Protein AF-A0A7S3FN96-F1 (afdb_monomer_lite)

Organism: NCBI:txid1461544

Secondary structure (DSSP, 8-state):
---------------------PPPPPHHHHHHHHHHTT--TTTEEEEEEEEEETTEEEEEEEETTS-TTS-EEEEEEEE---HHHHHHHHHHHHHHHH---TTSPPP---EE-SSEEE-

Foldseek 3Di:
DDDDDDPDDPDPPPPPPPFPFDAFDDQVRQLVVCVVLVHDSVFKTFGGWRGADPQGTKTFIAGPPDDPPPRTDIKRKGWDDDPVVVVVVVVVCVVQCPDDDPPHDHDDDWDDGPTIIID

Structure (mmCIF, N/CA/C/O backbone):
data_AF-A0A7S3FN96-F1
#
_entry.id   AF-A0A7S3FN96-F1
#
loop_
_atom_site.group_PDB
_atom_site.id
_atom_site.type_symbol
_atom_site.label_atom_id
_atom_site.label_alt_id
_atom_site.label_comp_id
_atom_site.label_asym_id
_atom_site.label_entity_id
_atom_site.label_seq_id
_atom_site.pdbx_PDB_ins_code
_atom_site.Cartn_x
_atom_site.Cartn_y
_atom_site.Cartn_z
_atom_site.occupancy
_atom_site.B_iso_or_equiv
_atom_site.auth_seq_id
_atom_site.auth_comp_id
_atom_site.auth_asym_id
_atom_site.auth_atom_id
_atom_site.pdbx_PDB_model_num
ATOM 1 N N . ARG A 1 1 ? -3.265 -56.018 14.192 1.00 39.00 1 ARG A N 1
ATOM 2 C CA . ARG A 1 1 ? -4.668 -55.628 13.919 1.00 39.00 1 ARG A CA 1
ATOM 3 C C . ARG A 1 1 ? -4.765 -54.157 14.274 1.00 39.00 1 ARG A C 1
ATOM 5 O O . ARG A 1 1 ? -4.844 -53.837 15.448 1.00 39.00 1 ARG A O 1
ATOM 12 N N . TYR A 1 2 ? -4.580 -53.299 13.280 1.00 36.06 2 TYR A N 1
ATOM 13 C CA . TYR A 1 2 ? -4.607 -51.847 13.420 1.00 36.06 2 TYR A CA 1
ATOM 14 C C . TYR A 1 2 ? -5.774 -51.402 12.548 1.00 36.06 2 TYR A C 1
ATOM 16 O O . TYR A 1 2 ? -5.779 -51.694 11.353 1.00 36.06 2 TYR A O 1
ATOM 24 N N . GLU A 1 3 ? -6.809 -50.844 13.163 1.00 39.62 3 GLU A N 1
ATOM 25 C CA . GLU A 1 3 ? -8.003 -50.393 12.456 1.00 39.62 3 GLU A CA 1
ATOM 26 C C . GLU A 1 3 ? -7.723 -49.015 11.854 1.00 39.62 3 GLU A C 1
ATOM 28 O O . GLU A 1 3 ? -7.331 -48.077 12.547 1.00 39.62 3 GLU A O 1
ATOM 33 N N . GLY A 1 4 ? -7.845 -48.934 10.529 1.00 38.25 4 GLY A N 1
ATOM 34 C CA . GLY A 1 4 ? -7.645 -47.717 9.759 1.00 38.25 4 GLY A CA 1
ATOM 35 C C . GLY A 1 4 ? -8.766 -46.717 10.017 1.00 38.25 4 GLY A C 1
ATOM 36 O O . GLY A 1 4 ? -9.900 -46.922 9.590 1.00 38.25 4 GLY A O 1
ATOM 37 N N . GLY A 1 5 ? -8.426 -45.617 10.687 1.00 39.28 5 GLY A N 1
ATOM 38 C CA . GLY A 1 5 ? -9.265 -44.428 10.791 1.00 39.28 5 GLY A CA 1
ATOM 39 C C . GLY A 1 5 ? -9.258 -43.653 9.475 1.00 39.28 5 GLY A C 1
ATOM 40 O O . GLY A 1 5 ? -8.269 -43.026 9.104 1.00 39.28 5 GLY A O 1
ATOM 41 N N . HIS A 1 6 ? -10.379 -43.736 8.770 1.00 35.31 6 HIS A N 1
ATOM 42 C CA . HIS A 1 6 ? -10.706 -43.032 7.538 1.00 35.31 6 HIS A CA 1
ATOM 43 C C . HIS A 1 6 ? -10.892 -41.530 7.827 1.00 35.31 6 HIS A C 1
ATOM 45 O O . HIS A 1 6 ? -11.949 -41.113 8.294 1.00 35.31 6 HIS A O 1
ATOM 51 N N . TRP A 1 7 ? -9.880 -40.699 7.560 1.00 42.78 7 TRP A N 1
ATOM 52 C CA . TRP A 1 7 ? -10.052 -39.242 7.539 1.00 42.78 7 TRP A CA 1
ATOM 53 C C . TRP A 1 7 ? -10.673 -38.842 6.200 1.00 42.78 7 TRP A C 1
ATOM 55 O O . TRP A 1 7 ? -9.977 -38.616 5.211 1.00 42.78 7 TRP A O 1
ATOM 65 N N . GLY A 1 8 ? -12.005 -38.804 6.165 1.00 32.34 8 GLY A N 1
ATOM 66 C CA . GLY A 1 8 ? -12.751 -38.220 5.058 1.00 32.34 8 GLY A CA 1
ATOM 67 C C . GLY A 1 8 ? -12.439 -36.730 4.969 1.00 32.34 8 GLY A C 1
ATOM 68 O O . GLY A 1 8 ? -12.788 -35.969 5.865 1.00 32.34 8 GLY A O 1
ATOM 69 N N . VAL A 1 9 ? -11.765 -36.323 3.896 1.00 48.59 9 VAL A N 1
ATOM 70 C CA . VAL A 1 9 ? -11.555 -34.916 3.548 1.00 48.59 9 VAL A CA 1
ATOM 71 C C . VAL A 1 9 ? -12.759 -34.484 2.707 1.00 48.59 9 VAL A C 1
ATOM 73 O O . VAL A 1 9 ? -12.914 -34.994 1.594 1.00 48.59 9 VAL A O 1
ATOM 76 N N . PRO A 1 10 ? -13.641 -33.581 3.169 1.00 37.44 10 PRO A N 1
ATOM 77 C CA . PRO A 1 10 ? -14.630 -32.991 2.285 1.00 37.44 10 PRO A CA 1
ATOM 78 C C . PRO A 1 10 ? -13.889 -32.086 1.303 1.00 37.44 10 PRO A C 1
ATOM 80 O O . PRO A 1 10 ? -13.253 -31.107 1.693 1.00 37.44 10 PRO A O 1
ATOM 83 N N . GLY A 1 11 ? -13.945 -32.448 0.023 1.00 41.12 11 GLY A N 1
ATOM 84 C CA . GLY A 1 11 ? -13.417 -31.650 -1.072 1.00 41.12 11 GLY A CA 1
ATOM 85 C C . GLY A 1 11 ? -14.126 -30.303 -1.152 1.00 41.12 11 GLY A C 1
ATOM 86 O O . GLY A 1 11 ? -15.169 -30.180 -1.790 1.00 41.12 11 GLY A O 1
ATOM 87 N N . ALA A 1 12 ? -13.532 -29.279 -0.547 1.00 38.97 12 ALA A N 1
ATOM 88 C CA . ALA A 1 12 ? -13.820 -27.900 -0.891 1.00 38.97 12 ALA A CA 1
ATOM 89 C C . ALA A 1 12 ? -13.149 -27.621 -2.241 1.00 38.97 12 ALA A C 1
ATOM 91 O O . ALA A 1 12 ? -11.950 -27.351 -2.326 1.00 38.97 12 ALA A O 1
ATOM 92 N N . ARG A 1 13 ? -13.931 -27.762 -3.319 1.00 36.38 13 ARG A N 1
ATOM 93 C CA . ARG A 1 13 ? -13.605 -27.198 -4.631 1.00 36.38 13 ARG A CA 1
ATOM 94 C C . ARG A 1 13 ? -13.280 -25.723 -4.423 1.00 36.38 13 ARG A C 1
ATOM 96 O O . ARG A 1 13 ? -14.166 -24.934 -4.118 1.00 36.38 13 ARG A O 1
ATOM 103 N N . GLY A 1 14 ? -12.006 -25.382 -4.582 1.00 34.62 14 GLY A N 1
ATOM 104 C CA . GLY A 1 14 ? -11.567 -24.007 -4.724 1.00 34.62 14 GLY A CA 1
ATOM 105 C C . GLY A 1 14 ? -12.171 -23.436 -5.997 1.00 34.62 14 GLY A C 1
ATOM 106 O O . GLY A 1 14 ? -11.663 -23.666 -7.094 1.00 34.62 14 GLY A O 1
ATOM 107 N N . GLU A 1 15 ? -13.261 -22.695 -5.848 1.00 34.97 15 GLU A N 1
ATOM 108 C CA . GLU A 1 15 ? -13.639 -21.682 -6.817 1.00 34.97 15 GLU A CA 1
ATOM 109 C C . GLU A 1 15 ? -12.595 -20.577 -6.692 1.00 34.97 15 GLU A C 1
ATOM 111 O O . GLU A 1 15 ? -12.675 -19.683 -5.856 1.00 34.97 15 GLU A O 1
ATOM 116 N N . GLY A 1 16 ? -11.527 -20.718 -7.478 1.00 32.41 16 GLY A N 1
ATOM 117 C CA . GLY A 1 16 ? -10.570 -19.653 -7.689 1.00 32.41 16 GLY A CA 1
ATOM 118 C C . GLY A 1 16 ? -11.313 -18.482 -8.307 1.00 32.41 16 GLY A C 1
ATOM 119 O O . GLY A 1 16 ? -11.549 -18.460 -9.518 1.00 32.41 16 GLY A O 1
ATOM 120 N N . GLU A 1 17 ? -11.675 -17.510 -7.474 1.00 36.62 17 GLU A N 1
ATOM 121 C CA . GLU A 1 17 ? -11.927 -16.151 -7.915 1.00 36.62 17 GLU A CA 1
ATOM 122 C C . GLU A 1 17 ? -10.687 -15.724 -8.699 1.00 36.62 17 GLU A C 1
ATOM 124 O O . GLU A 1 17 ? -9.630 -15.408 -8.149 1.00 36.62 17 GLU A O 1
ATOM 129 N N . ARG A 1 18 ? -10.790 -15.780 -10.029 1.00 37.94 18 ARG A N 1
ATOM 130 C CA . ARG A 1 18 ? -9.863 -15.100 -10.924 1.00 37.94 18 ARG A CA 1
ATOM 131 C C . ARG A 1 18 ? -10.042 -13.617 -10.648 1.00 37.94 18 ARG A C 1
ATOM 133 O O . ARG A 1 18 ? -10.852 -12.960 -11.296 1.00 37.94 18 ARG A O 1
ATOM 140 N N . GLY A 1 19 ? -9.319 -13.120 -9.646 1.00 38.66 19 GLY A N 1
ATOM 141 C CA . GLY A 1 19 ? -9.222 -11.705 -9.345 1.00 38.66 19 GLY A CA 1
ATOM 142 C C . GLY A 1 19 ? -8.843 -10.997 -10.634 1.00 38.66 19 GLY A C 1
ATOM 143 O O . GLY A 1 19 ? -7.766 -11.231 -11.184 1.00 38.66 19 GLY A O 1
ATOM 144 N N . ALA A 1 20 ? -9.775 -10.211 -11.167 1.00 44.22 20 ALA A N 1
ATOM 145 C CA . ALA A 1 20 ? -9.574 -9.461 -12.389 1.00 44.22 20 ALA A CA 1
ATOM 146 C C . ALA A 1 20 ? -8.330 -8.578 -12.211 1.00 44.22 20 ALA A C 1
ATOM 148 O O . ALA A 1 20 ? -8.359 -7.588 -11.479 1.00 44.22 20 ALA A O 1
ATOM 149 N N . MET A 1 21 ? -7.215 -8.946 -12.849 1.00 43.47 21 MET A N 1
ATOM 150 C CA . MET A 1 21 ? -6.042 -8.082 -12.910 1.00 43.47 21 MET A CA 1
ATOM 151 C C . MET A 1 21 ? -6.429 -6.838 -13.712 1.00 43.47 21 MET A C 1
ATOM 153 O O . MET A 1 21 ? -6.524 -6.893 -14.936 1.00 43.47 21 MET A O 1
ATOM 157 N N . GLY A 1 22 ? -6.678 -5.725 -13.020 1.00 56.88 22 GLY A N 1
ATOM 158 C CA . GLY A 1 22 ? -7.148 -4.486 -13.638 1.00 56.88 22 GLY A CA 1
ATOM 159 C C . GLY A 1 22 ? -6.176 -3.950 -14.693 1.00 56.88 22 GLY A C 1
ATOM 160 O O . GLY A 1 22 ? -4.959 -4.127 -14.587 1.00 56.88 22 GLY A O 1
ATOM 161 N N . GLY A 1 23 ? -6.704 -3.296 -15.727 1.00 63.94 23 GLY A N 1
ATOM 162 C CA . GLY A 1 23 ? -5.896 -2.497 -16.652 1.00 63.94 23 GLY A CA 1
ATOM 163 C C . GLY A 1 23 ? -5.205 -1.326 -15.939 1.00 63.94 23 GLY A C 1
ATOM 164 O O . GLY A 1 23 ? -5.508 -1.023 -14.783 1.00 63.94 23 GLY A O 1
ATOM 165 N N . CYS A 1 24 ? -4.261 -0.669 -16.615 1.00 69.69 24 CYS A N 1
ATOM 166 C CA . CYS A 1 24 ? -3.647 0.557 -16.101 1.00 69.69 24 CYS A CA 1
ATOM 167 C C . CYS A 1 24 ? -4.722 1.632 -15.872 1.00 69.69 24 CYS A C 1
ATOM 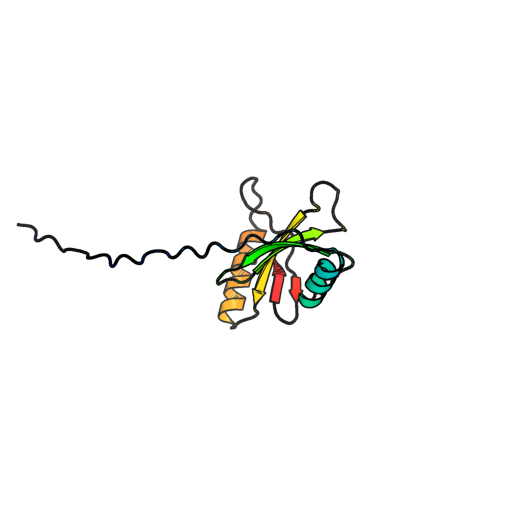169 O O . CYS A 1 24 ? -5.595 1.830 -16.720 1.00 69.69 24 CYS A O 1
ATOM 171 N N . LEU A 1 25 ? -4.659 2.324 -14.735 1.00 68.00 25 LEU A N 1
ATOM 172 C CA . LEU A 1 25 ? -5.553 3.437 -14.431 1.00 68.00 25 LEU A CA 1
ATOM 173 C C . LEU A 1 25 ? -5.199 4.639 -15.320 1.00 68.00 25 LEU A C 1
ATOM 175 O O . LEU A 1 25 ? -4.028 4.962 -15.519 1.00 68.00 25 LEU A O 1
ATOM 179 N N . GLY A 1 26 ? -6.222 5.310 -15.856 1.00 69.50 26 GLY A N 1
ATOM 180 C CA . GLY A 1 26 ? -6.048 6.625 -16.476 1.00 69.50 26 GLY A CA 1
ATOM 181 C C . GLY A 1 26 ? -5.601 7.656 -15.435 1.00 69.50 26 GLY A C 1
ATOM 182 O O . GLY A 1 26 ? -5.927 7.522 -14.258 1.00 69.50 26 GLY A O 1
ATOM 183 N N . ARG A 1 27 ? -4.863 8.689 -15.859 1.00 64.50 27 ARG A N 1
ATOM 184 C CA . ARG A 1 27 ? -4.193 9.640 -14.953 1.00 64.50 27 ARG A CA 1
ATOM 185 C C . ARG A 1 27 ? -5.138 10.349 -13.971 1.00 64.50 27 ARG A C 1
ATOM 187 O O . ARG A 1 27 ? -4.794 10.462 -12.806 1.00 64.50 27 ARG A O 1
ATOM 194 N N . GLU A 1 28 ? -6.333 10.746 -14.402 1.00 67.94 28 GLU A N 1
ATOM 195 C CA . GLU A 1 28 ? -7.328 11.380 -13.516 1.00 67.94 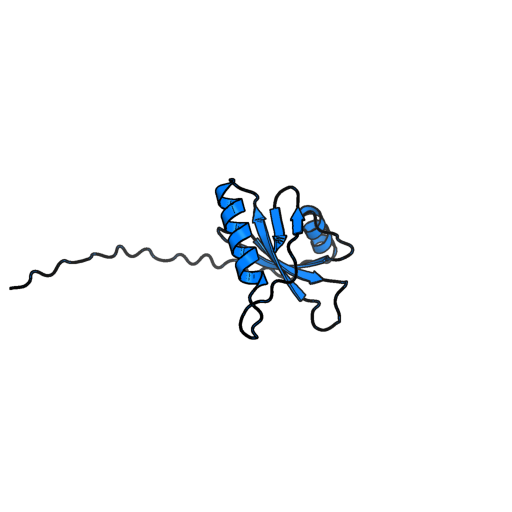28 GLU A CA 1
ATOM 196 C C . GLU A 1 28 ? -7.853 10.407 -12.447 1.00 67.94 28 GLU A C 1
ATOM 198 O O . GLU A 1 28 ? -7.884 10.735 -11.264 1.00 67.94 28 GLU A O 1
ATOM 203 N N . LYS A 1 29 ? -8.150 9.160 -12.838 1.00 74.25 29 L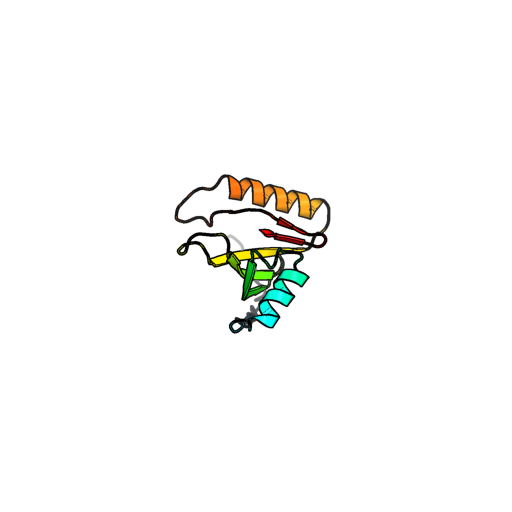YS A N 1
ATOM 204 C CA . LYS A 1 29 ? -8.570 8.094 -11.910 1.00 74.25 29 LYS A CA 1
ATOM 205 C C . LYS A 1 29 ? -7.463 7.701 -10.930 1.00 74.25 29 LYS A C 1
ATOM 207 O O . LYS 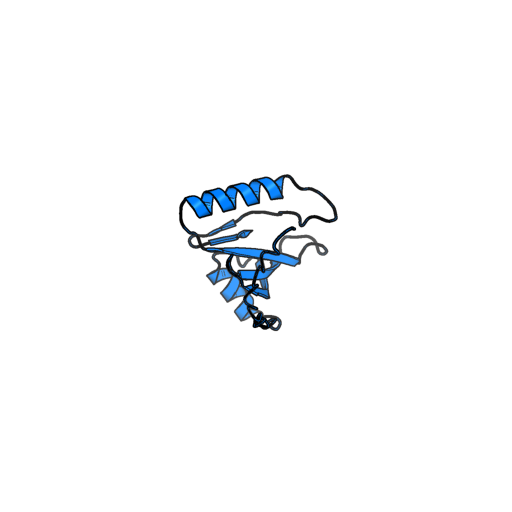A 1 29 ? -7.741 7.183 -9.853 1.00 74.25 29 LYS A O 1
ATOM 212 N N . ALA A 1 30 ? -6.204 7.908 -11.314 1.00 77.56 30 ALA A N 1
ATOM 213 C CA . ALA A 1 30 ? -5.058 7.627 -10.466 1.00 77.56 30 ALA A CA 1
ATOM 214 C C . ALA A 1 30 ? -4.950 8.617 -9.300 1.00 77.56 30 ALA A C 1
ATOM 216 O O . ALA A 1 30 ? -4.758 8.186 -8.165 1.00 77.56 30 ALA A O 1
ATOM 217 N N . ASP A 1 31 ? -5.080 9.917 -9.572 1.00 77.69 31 ASP A N 1
ATOM 218 C CA . ASP A 1 31 ? -4.975 10.963 -8.547 1.00 77.69 31 ASP A CA 1
ATOM 219 C C . ASP A 1 31 ? -6.224 10.993 -7.641 1.00 77.69 31 ASP A C 1
ATOM 221 O O . ASP A 1 31 ? -6.095 11.165 -6.425 1.00 77.69 31 ASP A O 1
ATOM 225 N N . GLU A 1 32 ? -7.416 10.725 -8.194 1.00 83.31 32 GLU A N 1
ATOM 226 C CA . GLU A 1 32 ? -8.646 10.525 -7.408 1.00 83.31 32 GLU A CA 1
ATOM 227 C C . GLU A 1 32 ? -8.473 9.371 -6.419 1.00 83.31 32 GLU A C 1
ATOM 229 O O . GLU A 1 32 ? -8.731 9.535 -5.227 1.00 83.31 32 GLU A O 1
ATOM 234 N N . LYS A 1 33 ? -7.945 8.229 -6.885 1.00 83.31 33 LYS A N 1
ATOM 235 C CA . LYS A 1 33 ? -7.718 7.088 -6.001 1.00 83.31 33 LYS A CA 1
ATOM 236 C C . LYS A 1 33 ? -6.707 7.430 -4.916 1.00 83.31 33 LYS A C 1
ATOM 238 O O . LYS A 1 33 ? -6.977 7.181 -3.756 1.00 83.31 33 LYS A O 1
ATOM 243 N N . VAL A 1 34 ? -5.571 8.043 -5.243 1.00 85.31 34 VAL A N 1
ATOM 244 C CA . VAL A 1 34 ? -4.574 8.447 -4.230 1.00 85.31 34 VAL A CA 1
ATOM 245 C C . VAL A 1 34 ? -5.187 9.375 -3.168 1.00 85.31 34 VAL A C 1
ATOM 247 O O . VAL A 1 34 ? -4.927 9.184 -1.980 1.00 85.31 34 VAL A O 1
ATOM 250 N N . SER A 1 35 ? -6.061 10.300 -3.576 1.00 86.06 35 SER A N 1
ATOM 251 C CA . SER A 1 35 ? -6.788 11.194 -2.663 1.00 86.06 35 SER A CA 1
ATOM 252 C C . SER A 1 35 ? -7.794 10.448 -1.780 1.00 86.06 35 SER A C 1
ATOM 254 O O . SER A 1 35 ? -7.833 10.678 -0.574 1.00 86.06 35 SER A O 1
ATOM 256 N N . GLU A 1 36 ? -8.573 9.522 -2.351 1.00 85.38 36 GLU A N 1
ATOM 257 C CA . GLU A 1 36 ? -9.512 8.653 -1.618 1.00 85.38 36 GLU A CA 1
ATOM 258 C C . GLU A 1 36 ? -8.793 7.847 -0.527 1.00 85.38 36 GLU A C 1
ATOM 260 O O . GLU A 1 36 ? -9.315 7.639 0.566 1.00 85.38 36 GLU A O 1
ATOM 265 N N . LEU A 1 37 ? -7.561 7.426 -0.815 1.00 83.19 37 LEU A N 1
ATOM 266 C CA . LEU A 1 37 ? -6.721 6.681 0.115 1.00 83.19 37 LEU A CA 1
ATOM 267 C C . LEU A 1 37 ? -6.049 7.576 1.170 1.00 83.19 37 LEU A C 1
ATOM 269 O O . LEU A 1 37 ? -5.294 7.057 1.984 1.00 83.19 37 LEU A O 1
ATOM 273 N N . GLY A 1 38 ? -6.287 8.893 1.170 1.00 85.94 38 GLY A N 1
ATOM 274 C CA . GLY A 1 38 ? -5.682 9.835 2.116 1.00 85.94 38 GLY A CA 1
ATOM 275 C C . GLY A 1 38 ? -4.172 10.004 1.931 1.00 85.94 38 GLY A C 1
ATOM 276 O O . GLY A 1 38 ? -3.460 10.313 2.885 1.00 85.94 38 GLY A O 1
ATOM 277 N N . LEU A 1 39 ? -3.667 9.749 0.722 1.00 88.12 39 LEU A N 1
ATOM 278 C CA . LEU A 1 39 ? -2.249 9.828 0.397 1.00 88.12 39 LEU A CA 1
ATOM 279 C C . LEU A 1 39 ? -1.915 11.134 -0.345 1.00 88.12 39 LEU A C 1
ATOM 281 O O . LEU A 1 39 ? -2.740 11.641 -1.105 1.00 88.12 39 LEU A O 1
ATOM 285 N N . PRO A 1 40 ? -0.689 11.665 -0.186 1.00 88.44 40 PRO A N 1
ATOM 286 C CA . PRO A 1 40 ? -0.254 12.874 -0.884 1.00 88.44 40 PRO A CA 1
ATOM 287 C C . PRO A 1 40 ? -0.147 12.643 -2.400 1.00 88.44 40 PRO A C 1
ATOM 289 O O . PRO A 1 40 ? 0.721 11.892 -2.866 1.00 88.44 40 PRO A O 1
ATOM 292 N N . THR A 1 41 ? -1.009 13.298 -3.184 1.00 88.94 41 THR A N 1
ATOM 293 C CA . THR A 1 41 ? -1.052 13.184 -4.657 1.00 88.94 41 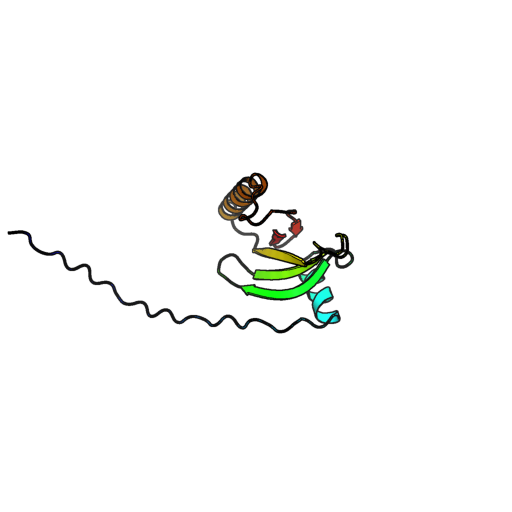THR A CA 1
ATOM 294 C C . THR A 1 41 ? 0.171 13.795 -5.330 1.00 88.94 41 THR A C 1
ATOM 296 O O . THR A 1 41 ? 0.582 13.353 -6.405 1.00 88.94 41 THR A O 1
ATOM 299 N N . GLU A 1 42 ? 0.836 14.754 -4.691 1.00 89.06 42 GLU A N 1
ATOM 300 C CA . GLU A 1 42 ? 2.113 15.308 -5.139 1.00 89.06 42 GLU A CA 1
ATOM 301 C C . GLU A 1 42 ? 3.239 14.265 -5.124 1.00 89.06 42 GLU A C 1
ATOM 303 O O . GLU A 1 42 ? 4.178 14.352 -5.918 1.00 89.06 42 GLU A O 1
ATOM 308 N N . ARG A 1 43 ? 3.115 13.237 -4.275 1.00 89.38 43 ARG A N 1
ATOM 309 C CA . ARG A 1 43 ? 4.116 12.183 -4.107 1.00 89.38 43 ARG A CA 1
ATOM 310 C C . ARG A 1 43 ? 3.724 10.883 -4.792 1.00 89.38 43 ARG A C 1
ATOM 312 O O . ARG A 1 43 ? 4.573 10.281 -5.443 1.00 89.38 43 ARG A O 1
ATOM 319 N N . PHE A 1 44 ? 2.474 10.447 -4.685 1.00 90.94 44 PHE A N 1
ATOM 320 C CA . PHE A 1 44 ? 2.039 9.151 -5.207 1.00 90.94 44 PHE A CA 1
ATOM 321 C C . PHE A 1 44 ? 1.136 9.279 -6.433 1.00 90.94 44 PHE A C 1
ATOM 323 O O . PHE A 1 44 ? 0.466 10.283 -6.648 1.00 90.94 44 PHE A O 1
ATOM 330 N N . MET A 1 45 ? 1.135 8.241 -7.265 1.00 91.38 45 MET A N 1
ATOM 331 C CA . MET A 1 45 ? 0.206 8.071 -8.382 1.00 91.38 45 MET A CA 1
ATOM 332 C C . MET A 1 45 ? -0.172 6.597 -8.496 1.00 91.38 45 MET A C 1
ATOM 334 O O . MET A 1 45 ? 0.710 5.749 -8.641 1.00 91.38 45 MET A O 1
ATOM 338 N N . ALA A 1 46 ? -1.467 6.286 -8.465 1.00 92.12 46 ALA A N 1
ATOM 339 C CA . ALA A 1 46 ? -1.942 4.918 -8.630 1.00 92.12 46 ALA A CA 1
ATOM 340 C C . ALA A 1 46 ? -1.801 4.450 -10.078 1.00 92.12 46 ALA A C 1
ATOM 342 O O . ALA A 1 46 ? -2.406 4.996 -10.992 1.00 92.12 46 ALA A O 1
ATOM 343 N N . VAL A 1 47 ? -0.995 3.415 -10.300 1.00 91.38 47 VAL A N 1
ATOM 344 C CA . VAL A 1 47 ? -0.773 2.858 -11.639 1.00 91.38 47 VAL A CA 1
ATOM 345 C C . VAL A 1 47 ? -1.811 1.786 -11.933 1.00 91.38 47 VAL A C 1
ATOM 347 O O . VAL A 1 47 ? -2.428 1.779 -12.998 1.00 91.38 47 VAL A O 1
ATOM 350 N N . LYS A 1 48 ? -1.989 0.849 -10.998 1.00 90.50 48 LYS A N 1
ATOM 351 C CA . LYS A 1 48 ? -2.827 -0.335 -11.200 1.00 90.50 48 LYS A CA 1
ATOM 352 C C . LYS A 1 48 ? -3.197 -0.983 -9.869 1.00 90.50 48 LYS A C 1
ATOM 354 O O . LYS A 1 48 ? -2.369 -1.057 -8.970 1.00 90.50 48 LYS A O 1
ATOM 359 N N . LYS A 1 49 ? -4.407 -1.535 -9.764 1.00 91.81 49 LYS A N 1
ATOM 360 C CA . LYS A 1 49 ? -4.755 -2.469 -8.685 1.00 91.81 49 LYS A CA 1
ATOM 361 C C . LYS A 1 49 ? -4.116 -3.832 -8.971 1.00 91.81 49 LYS A C 1
ATOM 363 O O . LYS A 1 49 ? -4.348 -4.415 -10.031 1.00 91.81 49 LYS A O 1
ATOM 368 N N . LEU A 1 50 ? -3.289 -4.310 -8.047 1.00 90.75 50 LEU A N 1
ATOM 369 C CA . LEU A 1 50 ? -2.610 -5.604 -8.135 1.00 90.75 50 LEU A CA 1
ATOM 370 C C . LEU A 1 50 ? -3.479 -6.736 -7.590 1.00 90.75 50 LEU A C 1
ATOM 372 O O . LEU A 1 50 ? -3.442 -7.838 -8.129 1.00 90.75 50 LEU A O 1
ATOM 376 N N . GLY A 1 51 ? -4.280 -6.465 -6.558 1.00 89.81 51 GLY A N 1
ATOM 377 C CA . GLY A 1 51 ? -5.167 -7.466 -5.978 1.00 89.81 51 GLY A CA 1
ATOM 378 C C . GLY A 1 51 ? -6.053 -6.927 -4.862 1.00 89.81 51 GLY A C 1
ATOM 379 O O . GLY A 1 51 ? -5.957 -5.769 -4.456 1.00 89.81 51 GLY A O 1
ATOM 380 N N . SER A 1 52 ? -6.933 -7.792 -4.376 1.00 89.75 52 SER A N 1
ATOM 381 C CA . SER A 1 52 ? -7.742 -7.591 -3.175 1.00 89.75 52 SER A CA 1
ATOM 382 C C . SER A 1 52 ? -7.918 -8.929 -2.475 1.00 89.75 52 SER A C 1
ATOM 384 O O . SER A 1 52 ? -8.116 -9.941 -3.144 1.00 89.75 52 SER A O 1
ATOM 386 N N . GLY A 1 53 ? -7.848 -8.934 -1.150 1.00 81.19 53 GLY A N 1
ATOM 387 C CA . GLY A 1 53 ? -8.045 -10.126 -0.333 1.00 81.19 53 GLY A CA 1
ATOM 388 C C . GLY A 1 53 ? -8.550 -9.779 1.063 1.00 81.19 53 GLY A C 1
ATOM 389 O O . GLY A 1 53 ? -8.894 -8.631 1.342 1.00 81.19 53 GLY A O 1
ATOM 390 N N . ALA A 1 54 ? -8.565 -10.776 1.950 1.00 76.94 54 ALA A N 1
ATOM 391 C CA . ALA A 1 54 ? -9.042 -10.624 3.327 1.00 76.94 54 ALA A CA 1
ATOM 392 C C . ALA A 1 54 ? -8.292 -9.533 4.111 1.00 76.94 54 ALA A C 1
ATOM 394 O O . ALA A 1 54 ? -8.877 -8.857 4.948 1.00 76.94 54 ALA A O 1
ATOM 395 N N . GLU A 1 55 ? -7.009 -9.330 3.807 1.00 74.75 55 GLU A N 1
ATOM 396 C CA . GLU A 1 55 ? -6.182 -8.309 4.458 1.00 74.75 55 GLU A CA 1
ATOM 397 C C . GLU A 1 55 ? -6.264 -6.931 3.786 1.00 74.75 55 GLU A C 1
ATOM 399 O O . GLU A 1 55 ? -5.573 -6.008 4.200 1.00 74.75 55 GLU A O 1
ATOM 404 N N . GLY A 1 56 ? -7.114 -6.780 2.768 1.00 84.88 56 GLY A N 1
ATOM 405 C CA . GLY A 1 56 ? -7.377 -5.520 2.085 1.00 84.88 56 GLY A CA 1
ATOM 406 C C . GLY A 1 56 ? -6.865 -5.478 0.647 1.00 84.88 56 GLY A C 1
ATOM 407 O O . GLY A 1 56 ? -6.792 -6.498 -0.043 1.00 84.88 56 GLY A O 1
ATOM 408 N N . GLU A 1 57 ? -6.593 -4.275 0.153 1.00 90.69 57 GLU A N 1
ATOM 409 C CA . GLU A 1 57 ? -6.310 -4.027 -1.262 1.00 90.69 57 GLU A CA 1
ATOM 410 C C . GLU A 1 57 ? -4.825 -3.767 -1.509 1.00 90.69 57 GLU A C 1
ATOM 412 O O . GLU A 1 57 ? -4.139 -3.157 -0.693 1.00 90.69 57 GLU A O 1
ATOM 417 N N . LEU A 1 58 ? -4.328 -4.222 -2.659 1.00 92.38 58 LEU A N 1
ATOM 418 C CA . LEU A 1 58 ? -2.942 -4.043 -3.070 1.00 92.38 58 LEU A CA 1
ATOM 419 C C . LEU A 1 58 ? -2.888 -3.251 -4.373 1.00 92.38 58 LEU A C 1
ATOM 421 O O . LEU A 1 58 ? -3.513 -3.628 -5.370 1.00 92.38 58 LEU A O 1
ATOM 425 N N . TYR A 1 59 ? -2.091 -2.191 -4.382 1.00 92.94 59 TYR A N 1
ATOM 426 C CA . TYR A 1 59 ? -1.932 -1.296 -5.521 1.00 92.94 59 TYR A CA 1
ATOM 427 C C . TYR A 1 59 ? -0.466 -1.180 -5.931 1.00 92.94 59 TYR A C 1
ATOM 429 O O . TYR A 1 59 ? 0.426 -1.129 -5.094 1.00 92.94 59 TYR A O 1
ATOM 437 N N . LEU A 1 60 ? -0.222 -1.097 -7.235 1.00 93.12 60 LEU A N 1
ATOM 438 C CA . LEU A 1 60 ? 1.026 -0.614 -7.800 1.00 93.12 60 LEU A CA 1
ATOM 439 C C . LEU A 1 60 ? 0.945 0.908 -7.852 1.00 93.12 60 LEU A C 1
ATOM 441 O O . LEU A 1 60 ? 0.099 1.467 -8.558 1.00 93.12 60 LEU A O 1
ATOM 445 N N . MET A 1 61 ? 1.829 1.562 -7.118 1.00 92.62 61 MET A N 1
ATOM 446 C CA . MET A 1 61 ? 1.940 3.008 -7.030 1.00 92.62 61 MET A CA 1
ATOM 447 C C . MET A 1 61 ? 3.248 3.465 -7.667 1.00 92.62 61 MET A C 1
ATOM 449 O O . MET A 1 61 ? 4.251 2.751 -7.670 1.00 92.62 61 MET A O 1
ATOM 453 N N . ARG A 1 62 ? 3.243 4.689 -8.187 1.00 91.81 62 ARG A N 1
ATOM 454 C CA . ARG A 1 62 ? 4.447 5.404 -8.587 1.00 91.81 62 ARG A CA 1
ATOM 455 C C . ARG A 1 62 ? 4.768 6.473 -7.547 1.00 91.81 62 ARG A C 1
ATOM 457 O O . ARG A 1 62 ? 3.996 7.418 -7.408 1.00 91.81 62 ARG A O 1
ATOM 464 N N . ASP A 1 63 ? 5.896 6.339 -6.855 1.00 91.62 63 ASP A N 1
ATOM 465 C CA . ASP A 1 63 ? 6.466 7.390 -6.010 1.00 91.62 63 ASP A CA 1
ATOM 466 C C . ASP A 1 63 ? 7.260 8.367 -6.897 1.00 91.62 63 ASP A C 1
ATOM 468 O O . ASP A 1 63 ? 8.275 8.021 -7.510 1.00 91.62 63 ASP A O 1
ATOM 472 N N . LYS A 1 64 ? 6.751 9.595 -7.007 1.00 89.12 64 LYS A N 1
ATOM 473 C CA . LYS A 1 64 ? 7.303 10.695 -7.809 1.00 89.12 64 LYS A CA 1
ATOM 474 C C . LYS A 1 64 ? 8.586 11.269 -7.195 1.00 89.12 64 LYS A C 1
ATOM 476 O O . LYS A 1 64 ? 9.344 11.913 -7.914 1.00 89.12 64 LYS A O 1
ATOM 481 N N . THR A 1 65 ? 8.836 11.023 -5.907 1.00 87.12 65 THR A N 1
ATOM 482 C CA . THR A 1 65 ? 9.991 11.564 -5.167 1.00 87.12 65 THR A CA 1
ATOM 483 C C . THR A 1 65 ? 11.229 10.672 -5.222 1.00 87.12 65 THR A C 1
ATOM 485 O O . THR A 1 65 ? 12.317 11.133 -4.892 1.00 87.12 65 THR A O 1
ATOM 488 N N . ARG A 1 66 ? 11.093 9.412 -5.658 1.00 80.81 66 ARG A N 1
ATOM 489 C CA . ARG A 1 66 ? 12.212 8.460 -5.719 1.00 80.81 66 ARG A CA 1
ATOM 490 C C . ARG A 1 66 ? 12.966 8.517 -7.051 1.00 80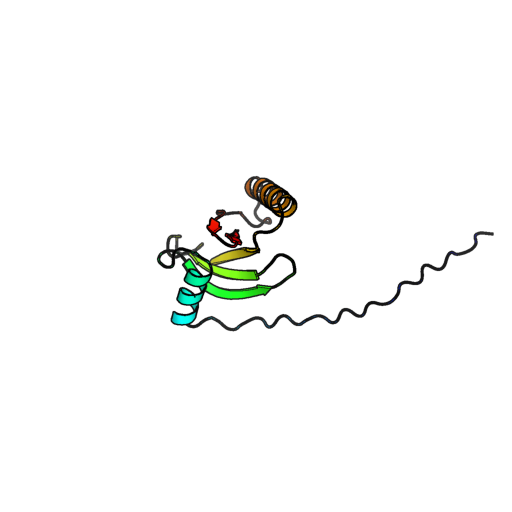.81 66 ARG A C 1
ATOM 492 O O . ARG A 1 66 ? 12.424 8.882 -8.106 1.00 80.81 66 ARG A O 1
ATOM 499 N N . ASP A 1 67 ? 14.234 8.120 -6.995 1.00 75.19 67 ASP A N 1
ATOM 500 C CA . ASP A 1 67 ? 15.112 7.989 -8.158 1.00 75.19 67 ASP A CA 1
ATOM 501 C C . ASP A 1 67 ? 14.543 7.023 -9.200 1.00 75.19 67 ASP A C 1
ATOM 503 O O . ASP A 1 67 ? 13.737 6.150 -8.886 1.00 75.19 67 ASP A O 1
ATOM 507 N N . VAL A 1 68 ? 14.966 7.180 -10.459 1.00 62.78 68 VAL A N 1
ATOM 508 C CA . VAL A 1 68 ? 14.354 6.560 -11.654 1.00 62.78 68 VAL A CA 1
ATOM 509 C C . VAL A 1 68 ? 14.149 5.040 -11.543 1.00 62.78 68 VAL A C 1
ATOM 511 O O . VAL A 1 68 ? 13.159 4.547 -12.082 1.00 62.78 68 VAL A O 1
ATOM 514 N N . GLY A 1 69 ? 15.018 4.319 -10.827 1.00 62.97 69 GLY A N 1
ATOM 515 C CA . GLY A 1 69 ? 14.942 2.861 -10.661 1.00 62.97 69 GLY A CA 1
ATOM 516 C C . GLY A 1 69 ? 13.891 2.360 -9.659 1.00 62.97 69 GLY A C 1
ATOM 517 O O . GLY A 1 69 ? 13.279 1.327 -9.905 1.00 62.97 69 GLY A O 1
ATOM 518 N N . ASP A 1 70 ? 13.608 3.120 -8.595 1.00 67.44 70 ASP A N 1
ATOM 519 C CA . ASP A 1 70 ? 12.800 2.678 -7.437 1.00 67.44 70 ASP A CA 1
ATOM 520 C C . ASP A 1 70 ? 11.424 3.360 -7.380 1.00 67.44 70 ASP A C 1
ATOM 522 O O . ASP A 1 70 ? 10.794 3.487 -6.328 1.00 67.44 70 ASP A O 1
ATOM 526 N N . ARG A 1 71 ? 10.946 3.863 -8.520 1.00 84.31 71 ARG A N 1
ATOM 527 C CA . ARG A 1 71 ? 9.706 4.650 -8.565 1.00 84.31 71 ARG A CA 1
ATOM 528 C C . ARG A 1 71 ? 8.456 3.809 -8.402 1.00 84.31 71 ARG A C 1
ATOM 530 O O . ARG A 1 71 ? 7.425 4.367 -8.059 1.00 84.31 71 ARG A O 1
ATOM 537 N N . LEU A 1 72 ? 8.508 2.517 -8.706 1.00 92.00 72 LEU A N 1
ATOM 538 C CA . LEU A 1 72 ? 7.353 1.635 -8.596 1.00 92.00 72 LEU A CA 1
ATOM 539 C C . LEU A 1 72 ? 7.373 0.933 -7.245 1.00 92.00 72 LEU A C 1
ATOM 541 O O . LEU A 1 72 ? 8.297 0.186 -6.941 1.00 92.00 72 LEU A O 1
ATOM 545 N N . VAL A 1 73 ? 6.333 1.166 -6.455 1.00 91.81 73 VAL A N 1
ATOM 546 C CA . VAL A 1 73 ? 6.171 0.585 -5.123 1.00 91.81 73 VAL A CA 1
ATOM 547 C C . VAL A 1 73 ? 4.829 -0.125 -5.036 1.00 91.81 73 VAL A C 1
ATOM 549 O O . VAL A 1 73 ? 3.849 0.286 -5.660 1.00 91.81 73 VAL A O 1
ATOM 552 N N . ALA A 1 74 ? 4.781 -1.210 -4.273 1.00 93.06 74 ALA A N 1
ATOM 553 C CA . ALA A 1 74 ? 3.521 -1.820 -3.888 1.00 93.06 74 ALA A CA 1
ATOM 554 C C . ALA A 1 74 ? 2.997 -1.104 -2.638 1.00 93.06 74 ALA A C 1
ATOM 556 O O . ALA A 1 74 ? 3.768 -0.849 -1.721 1.00 93.06 74 ALA A O 1
ATOM 557 N N . LEU A 1 75 ? 1.706 -0.786 -2.625 1.00 92.75 75 LEU A N 1
ATOM 558 C CA . LEU A 1 75 ? 0.996 -0.231 -1.480 1.00 92.75 75 LEU A CA 1
ATOM 559 C C . LEU A 1 75 ? -0.056 -1.241 -1.033 1.00 92.75 75 LEU A C 1
ATOM 561 O O . LEU A 1 75 ? -1.021 -1.489 -1.768 1.00 92.75 75 LEU A O 1
ATOM 565 N N . LYS A 1 76 ? 0.123 -1.809 0.157 1.00 92.12 76 LYS A N 1
ATOM 566 C CA . LYS A 1 76 ? -0.856 -2.675 0.812 1.00 92.12 76 LYS A CA 1
ATOM 567 C C . LYS A 1 76 ? -1.705 -1.836 1.758 1.00 92.12 76 LYS A C 1
ATOM 569 O O . LYS A 1 76 ? -1.200 -1.217 2.690 1.00 92.12 76 LYS A O 1
ATOM 574 N N . MET A 1 77 ? -3.007 -1.842 1.518 1.00 89.25 77 MET A N 1
ATOM 575 C CA . MET A 1 77 ? -3.984 -1.096 2.293 1.00 89.25 77 MET A CA 1
ATOM 576 C C . MET A 1 77 ? -4.811 -2.020 3.152 1.00 89.25 77 MET A C 1
ATOM 578 O O . MET A 1 77 ? -5.497 -2.900 2.637 1.00 89.25 77 MET A O 1
ATOM 582 N N . MET A 1 78 ? -4.792 -1.764 4.450 1.00 87.12 78 MET A N 1
ATOM 583 C CA . MET A 1 78 ? -5.496 -2.561 5.440 1.00 87.12 78 MET A CA 1
ATOM 584 C C . MET A 1 78 ? -6.444 -1.640 6.199 1.00 87.12 78 MET A C 1
ATOM 586 O O . MET A 1 78 ? -6.036 -0.580 6.675 1.00 87.12 78 MET A O 1
ATOM 590 N N . LYS A 1 79 ? -7.723 -2.008 6.285 1.00 84.19 79 LYS A N 1
ATOM 591 C CA . LYS A 1 79 ? -8.709 -1.218 7.033 1.00 84.19 79 LYS A CA 1
ATOM 592 C C . LYS A 1 79 ? -8.316 -1.157 8.502 1.00 84.19 79 LYS A C 1
ATOM 594 O O . LYS A 1 79 ? -7.883 -2.162 9.066 1.00 84.19 79 LYS A O 1
ATOM 599 N N . ARG A 1 80 ? -8.503 0.007 9.125 1.00 83.19 80 ARG A N 1
ATOM 600 C CA . ARG A 1 80 ? -8.435 0.099 10.584 1.00 83.19 80 ARG A CA 1
ATOM 601 C C . ARG A 1 80 ? -9.543 -0.768 11.184 1.00 83.19 80 ARG A C 1
ATOM 603 O O . ARG A 1 80 ? -10.685 -0.724 10.725 1.00 83.19 80 ARG A O 1
ATOM 610 N N . GLY A 1 81 ? -9.164 -1.593 12.153 1.00 78.38 81 GLY A N 1
ATOM 611 C CA . GLY A 1 81 ? -10.012 -2.624 12.744 1.00 78.38 81 GLY A CA 1
ATOM 612 C C . GLY A 1 81 ? -10.036 -2.541 14.264 1.00 78.38 81 GLY A C 1
ATOM 613 O O . GLY A 1 81 ? -9.954 -1.462 14.847 1.00 78.38 81 GLY A O 1
ATOM 614 N N . SER A 1 82 ? -10.170 -3.695 14.907 1.00 78.62 82 SER A N 1
ATOM 615 C CA . SER A 1 82 ? -10.109 -3.811 16.364 1.00 78.62 82 SER A CA 1
ATOM 616 C C . SER A 1 82 ? -8.693 -3.552 16.899 1.00 78.62 82 SER A C 1
ATOM 618 O O . SER A 1 82 ? -7.711 -3.654 16.167 1.00 78.62 82 SER A O 1
ATOM 620 N N . LEU A 1 83 ? -8.557 -3.320 18.212 1.00 72.62 83 LEU A N 1
ATOM 621 C CA . LEU A 1 83 ? -7.245 -3.204 18.875 1.00 72.62 83 LEU A CA 1
ATOM 622 C C . LEU A 1 83 ? -6.338 -4.430 18.639 1.00 72.62 83 LEU A C 1
ATOM 624 O O . LEU A 1 83 ? -5.114 -4.312 18.624 1.00 72.62 83 LEU A O 1
ATOM 628 N N . VAL A 1 84 ? -6.929 -5.616 18.444 1.00 70.31 84 VAL A N 1
ATOM 629 C CA . VAL A 1 84 ? -6.187 -6.848 18.135 1.00 70.31 84 VAL A CA 1
ATOM 630 C C . VAL A 1 84 ? -5.589 -6.784 16.727 1.00 70.31 84 VAL A C 1
ATOM 632 O O . VAL A 1 84 ? -4.452 -7.217 16.522 1.00 70.31 84 VAL A O 1
ATOM 635 N N . ASP A 1 85 ? -6.316 -6.197 15.777 1.00 77.44 85 ASP A N 1
ATOM 636 C CA . ASP A 1 85 ? -5.839 -6.002 14.408 1.00 77.44 85 ASP A CA 1
ATOM 637 C C . ASP A 1 85 ? -4.686 -4.997 14.375 1.00 77.44 85 ASP A C 1
ATOM 639 O O . ASP A 1 85 ? -3.677 -5.248 13.720 1.00 77.44 85 ASP A O 1
ATOM 643 N N . GLU A 1 86 ? -4.770 -3.915 15.153 1.00 82.62 86 GLU A N 1
ATOM 644 C CA . GLU A 1 86 ? -3.680 -2.940 15.275 1.00 82.62 86 GLU A CA 1
ATOM 645 C C . GLU A 1 86 ? -2.403 -3.578 15.835 1.00 82.62 86 GLU A C 1
ATOM 647 O O . GLU A 1 86 ? -1.324 -3.415 15.265 1.00 82.62 86 GLU A O 1
ATOM 652 N N . ALA A 1 87 ? -2.511 -4.373 16.905 1.00 85.69 87 ALA A N 1
ATOM 653 C CA . ALA A 1 87 ? -1.363 -5.068 17.486 1.00 85.69 87 ALA A CA 1
ATOM 654 C C . ALA A 1 87 ? -0.720 -6.065 16.504 1.00 85.69 87 ALA A C 1
ATOM 656 O O . ALA A 1 87 ? 0.510 -6.181 16.448 1.00 85.69 87 ALA A O 1
ATOM 657 N N . ARG A 1 88 ? -1.536 -6.771 15.709 1.00 85.88 88 ARG A N 1
ATOM 658 C CA . ARG A 1 88 ? -1.054 -7.671 14.652 1.00 85.88 88 ARG A CA 1
ATOM 659 C C . ARG A 1 88 ? -0.335 -6.895 13.549 1.00 85.88 88 ARG A C 1
ATOM 661 O O . ARG A 1 88 ? 0.766 -7.282 13.168 1.00 85.88 88 ARG A O 1
ATOM 668 N N . VAL A 1 89 ? -0.918 -5.793 13.082 1.00 86.06 89 VAL A N 1
ATOM 669 C CA . VAL A 1 89 ? -0.330 -4.926 12.049 1.00 86.06 89 VAL A CA 1
ATOM 670 C C . VAL A 1 89 ? 1.007 -4.350 12.510 1.00 86.06 89 VAL A C 1
ATOM 672 O O . VAL A 1 89 ? 1.991 -4.426 11.776 1.00 86.06 89 VAL A O 1
ATOM 675 N N . LEU A 1 90 ? 1.080 -3.840 13.742 1.00 88.75 90 LEU A N 1
ATOM 676 C CA . LEU A 1 90 ? 2.319 -3.315 14.318 1.00 88.75 90 LEU A CA 1
ATOM 677 C C . LEU A 1 90 ? 3.406 -4.388 14.410 1.00 88.75 90 LEU A C 1
ATOM 679 O O . LEU A 1 90 ? 4.552 -4.124 14.047 1.00 88.75 90 LEU A O 1
ATOM 683 N N . ARG A 1 91 ? 3.056 -5.606 14.842 1.00 90.50 91 ARG A N 1
ATOM 684 C CA . ARG A 1 91 ? 4.001 -6.730 14.867 1.00 90.50 91 ARG A CA 1
ATOM 685 C C . ARG A 1 91 ? 4.552 -7.022 13.473 1.00 90.50 91 ARG A C 1
ATOM 687 O O . ARG A 1 91 ? 5.762 -7.181 13.335 1.00 90.50 91 ARG A O 1
ATOM 694 N N . GLU A 1 92 ? 3.693 -7.072 12.461 1.00 88.31 92 GLU A N 1
ATOM 695 C CA . GLU A 1 92 ? 4.101 -7.371 11.087 1.00 88.31 92 GLU A CA 1
ATOM 696 C C . GLU A 1 92 ? 5.042 -6.292 10.532 1.00 88.31 92 GLU A C 1
ATOM 698 O O . GLU A 1 92 ? 6.091 -6.605 9.971 1.00 88.31 92 GLU A O 1
ATOM 703 N N . ILE A 1 93 ? 4.714 -5.018 10.773 1.00 90.88 93 ILE A N 1
ATOM 704 C CA . ILE A 1 93 ? 5.549 -3.867 10.405 1.00 90.88 93 ILE A CA 1
ATOM 705 C C . ILE A 1 93 ? 6.919 -3.962 11.074 1.00 90.88 93 ILE A C 1
ATOM 707 O O . ILE A 1 93 ? 7.944 -3.809 10.408 1.00 90.88 93 ILE A O 1
ATOM 711 N N . MET A 1 94 ? 6.951 -4.229 12.383 1.00 92.44 94 MET A N 1
ATOM 712 C CA . MET A 1 94 ? 8.202 -4.356 13.128 1.00 92.44 94 MET A CA 1
ATOM 713 C C . MET A 1 94 ? 9.053 -5.488 12.560 1.00 92.44 94 MET A C 1
ATOM 715 O O . MET A 1 94 ? 10.220 -5.268 12.246 1.00 92.44 94 MET A O 1
ATOM 719 N N . LEU A 1 95 ? 8.468 -6.668 12.348 1.00 90.94 95 LEU A N 1
ATOM 720 C CA . LEU A 1 95 ? 9.177 -7.798 11.753 1.00 90.94 95 LEU A CA 1
ATOM 721 C C . LEU A 1 95 ? 9.736 -7.431 10.377 1.00 90.94 95 LEU A C 1
ATOM 723 O O . LEU A 1 95 ? 10.940 -7.556 10.160 1.00 90.94 95 LEU A O 1
ATOM 727 N N . GLN A 1 96 ? 8.911 -6.894 9.481 1.00 90.25 96 GLN A N 1
ATOM 728 C CA . GLN A 1 96 ? 9.338 -6.570 8.122 1.00 90.25 96 GLN A CA 1
ATOM 729 C C . GLN A 1 96 ? 10.387 -5.447 8.075 1.00 90.25 96 GLN A C 1
ATOM 731 O O . GLN A 1 96 ? 11.293 -5.501 7.246 1.00 90.25 96 GLN A O 1
ATOM 736 N N . SER A 1 97 ? 10.327 -4.470 8.987 1.00 90.69 97 SER A N 1
ATOM 737 C CA . SER A 1 97 ? 11.319 -3.385 9.080 1.00 90.69 97 SER A CA 1
ATOM 738 C C . SER A 1 97 ? 12.728 -3.869 9.433 1.00 90.69 97 SER A C 1
ATOM 740 O O . SER A 1 97 ? 13.709 -3.226 9.065 1.00 90.69 97 SER A O 1
ATOM 742 N N . THR A 1 98 ? 12.838 -5.013 10.116 1.00 92.00 98 THR A N 1
ATOM 743 C CA . THR A 1 98 ? 14.132 -5.617 10.474 1.00 92.00 98 THR A CA 1
ATOM 744 C C . THR A 1 98 ? 14.730 -6.479 9.361 1.00 92.00 98 THR A C 1
ATOM 746 O O . THR A 1 98 ? 15.903 -6.846 9.434 1.00 92.00 98 THR A O 1
ATOM 749 N N . LEU A 1 99 ? 13.960 -6.800 8.314 1.00 90.25 99 LEU A N 1
ATOM 750 C CA . LEU A 1 99 ? 14.398 -7.685 7.238 1.00 90.25 99 LEU A CA 1
ATOM 751 C C . LEU A 1 99 ? 15.065 -6.886 6.112 1.00 90.25 99 LEU A C 1
ATOM 753 O O . LEU A 1 99 ? 14.423 -6.117 5.400 1.00 90.25 99 LEU A O 1
ATOM 757 N N . ASN A 1 100 ? 16.362 -7.119 5.905 1.00 89.56 100 ASN A N 1
ATOM 758 C CA . ASN A 1 100 ? 17.122 -6.551 4.793 1.00 89.56 100 ASN A CA 1
ATOM 759 C C . ASN A 1 100 ? 17.826 -7.667 4.012 1.00 89.56 100 ASN A C 1
ATOM 761 O O . ASN A 1 100 ? 18.967 -8.024 4.303 1.00 89.56 100 ASN A O 1
ATOM 765 N N . HIS A 1 101 ? 17.120 -8.251 3.045 1.00 92.56 101 HIS A N 1
ATOM 766 C CA . HIS A 1 101 ? 17.611 -9.374 2.252 1.00 92.56 101 HIS A CA 1
ATOM 767 C C . HIS A 1 101 ? 17.081 -9.305 0.816 1.00 92.56 101 HIS A C 1
ATOM 769 O O . HIS A 1 101 ? 15.937 -8.923 0.596 1.00 92.56 101 HIS A O 1
ATOM 775 N N . ILE A 1 102 ? 17.882 -9.740 -0.160 1.00 92.62 102 ILE A N 1
ATOM 776 C CA . ILE A 1 102 ? 17.564 -9.651 -1.599 1.00 92.62 102 ILE A CA 1
ATOM 777 C C . ILE A 1 102 ? 16.293 -10.409 -2.019 1.00 92.62 102 ILE A C 1
ATOM 779 O O . ILE A 1 102 ? 15.693 -10.096 -3.042 1.00 92.62 102 ILE A O 1
ATOM 783 N N . HIS A 1 103 ? 15.884 -11.413 -1.242 1.00 94.75 103 HIS A N 1
ATOM 784 C CA . HIS A 1 103 ? 14.691 -12.231 -1.501 1.00 94.75 103 HIS A CA 1
ATOM 785 C C . HIS A 1 103 ? 13.520 -11.910 -0.567 1.00 94.75 103 HIS A C 1
ATOM 787 O O . HIS A 1 103 ? 12.541 -12.651 -0.535 1.00 94.75 103 HIS A O 1
ATOM 793 N N . VAL A 1 104 ? 13.616 -10.826 0.206 1.00 90.31 104 VAL A N 1
ATOM 794 C CA . VAL A 1 104 ? 12.542 -10.357 1.083 1.00 90.31 104 VAL A CA 1
ATOM 795 C C . VAL A 1 104 ? 12.134 -8.957 0.651 1.00 90.31 104 VAL A C 1
ATOM 797 O O . VAL A 1 104 ? 12.978 -8.095 0.418 1.00 90.31 104 VAL A O 1
ATOM 800 N N . VAL A 1 105 ? 10.826 -8.725 0.534 1.00 89.88 105 VAL A N 1
ATOM 801 C CA . VAL A 1 105 ? 10.301 -7.417 0.136 1.00 89.88 105 VAL A CA 1
ATOM 802 C C . VAL A 1 105 ? 10.638 -6.385 1.206 1.00 89.88 105 VAL A C 1
ATOM 804 O O . VAL A 1 105 ? 10.192 -6.484 2.352 1.00 89.88 105 VAL A O 1
ATOM 807 N N . LYS A 1 106 ? 11.407 -5.374 0.804 1.00 90.62 106 LYS A N 1
ATOM 808 C CA . LYS A 1 106 ? 11.811 -4.275 1.672 1.00 90.62 106 LYS A CA 1
ATOM 809 C C . LYS A 1 106 ? 10.610 -3.411 2.039 1.00 90.62 106 LYS A C 1
ATOM 811 O O . LYS A 1 106 ? 9.878 -2.948 1.166 1.00 90.62 106 LYS A O 1
ATOM 816 N N . LEU A 1 107 ? 10.459 -3.147 3.331 1.00 91.12 107 LEU A N 1
ATOM 817 C CA . LEU A 1 107 ? 9.549 -2.123 3.818 1.00 91.12 107 LEU A CA 1
ATOM 818 C C . LEU A 1 107 ? 10.188 -0.740 3.626 1.00 91.12 107 LEU A C 1
ATOM 820 O O . LEU A 1 107 ? 11.285 -0.491 4.127 1.00 91.12 107 LEU A O 1
ATOM 824 N N . TYR A 1 108 ? 9.510 0.159 2.912 1.00 88.94 108 TYR A N 1
ATOM 825 C CA . TYR A 1 108 ? 10.004 1.526 2.707 1.00 88.94 108 TYR A CA 1
ATOM 826 C C . TYR A 1 108 ? 9.480 2.504 3.752 1.00 88.94 108 TYR A C 1
ATOM 828 O O . TYR A 1 108 ? 10.234 3.347 4.231 1.00 88.94 108 TYR A O 1
ATOM 836 N N . GLN A 1 109 ? 8.191 2.427 4.072 1.00 88.88 109 GLN A N 1
ATOM 837 C CA . GLN A 1 109 ? 7.528 3.327 5.008 1.00 88.88 109 GLN A CA 1
ATOM 838 C C . GLN A 1 109 ? 6.170 2.756 5.409 1.00 88.88 109 GLN A C 1
ATOM 840 O O . GLN A 1 109 ? 5.637 1.895 4.722 1.00 88.88 109 GLN A O 1
ATOM 845 N N . VAL A 1 110 ? 5.591 3.305 6.471 1.00 90.62 110 VAL A N 1
ATOM 846 C CA . VAL A 1 110 ? 4.194 3.076 6.839 1.00 90.62 110 VAL A CA 1
ATOM 847 C C . VAL A 1 110 ? 3.504 4.427 6.892 1.00 90.62 110 VAL A C 1
ATOM 849 O O . VAL A 1 110 ? 4.037 5.374 7.471 1.00 90.62 110 VAL A O 1
ATOM 852 N N . LEU A 1 111 ? 2.332 4.523 6.276 1.00 88.69 111 LEU A N 1
ATOM 853 C CA . LEU A 1 111 ? 1.485 5.703 6.316 1.00 88.69 111 LEU A CA 1
ATOM 854 C C . LEU A 1 111 ? 0.198 5.363 7.050 1.00 88.69 111 LEU A C 1
ATOM 856 O O . LEU A 1 111 ? -0.474 4.373 6.761 1.00 88.69 111 LEU A O 1
ATOM 860 N N . LEU A 1 112 ? -0.138 6.207 8.013 1.00 88.38 112 LEU A N 1
ATOM 861 C CA . LEU A 1 112 ? -1.359 6.082 8.776 1.00 88.38 112 LEU A CA 1
ATOM 862 C C . LEU A 1 112 ? -2.352 7.123 8.262 1.00 88.38 112 LEU A C 1
ATOM 864 O O . LEU A 1 112 ? -2.115 8.321 8.372 1.00 88.38 112 LEU A O 1
ATOM 868 N N . THR A 1 113 ? -3.452 6.648 7.692 1.00 86.44 113 THR A N 1
ATOM 869 C CA . THR A 1 113 ? -4.548 7.474 7.158 1.00 86.44 113 THR A CA 1
ATOM 870 C C . THR A 1 113 ? -5.758 7.300 8.059 1.00 86.44 113 THR A C 1
ATOM 872 O O . THR A 1 113 ? -5.816 6.298 8.772 1.00 86.44 113 THR A O 1
ATOM 875 N N . ASP A 1 114 ? -6.731 8.207 8.047 1.00 83.69 114 ASP A N 1
ATOM 876 C CA . ASP A 1 114 ? -7.872 8.171 8.982 1.00 83.69 114 ASP A CA 1
ATOM 877 C C . ASP A 1 114 ? -8.619 6.829 9.006 1.00 83.69 114 ASP A C 1
ATOM 879 O O . ASP A 1 114 ? -9.107 6.406 10.052 1.00 83.69 114 ASP A O 1
ATOM 883 N N . SER A 1 115 ? -8.658 6.123 7.874 1.00 83.12 115 SER A N 1
ATOM 884 C CA . SER A 1 115 ? -9.414 4.879 7.701 1.00 83.12 115 SER A CA 1
ATOM 885 C C . SER A 1 115 ? -8.556 3.627 7.485 1.00 83.12 115 SER A C 1
ATOM 887 O O . SER A 1 115 ? -9.056 2.515 7.673 1.00 83.12 115 SER A O 1
ATOM 889 N N . HIS A 1 116 ? -7.275 3.767 7.122 1.00 87.00 116 HIS A N 1
ATOM 890 C CA . HIS A 1 116 ? -6.422 2.634 6.742 1.00 87.00 116 HIS A CA 1
ATOM 891 C C . HIS A 1 116 ? -4.989 2.729 7.283 1.00 87.00 116 HIS A C 1
ATOM 893 O O . HIS A 1 116 ? -4.413 3.814 7.414 1.00 87.00 116 HIS A O 1
ATOM 899 N N . PHE A 1 117 ? -4.394 1.558 7.515 1.00 88.19 117 PHE A N 1
ATOM 900 C CA . PHE A 1 117 ? -2.950 1.363 7.568 1.00 88.19 117 PHE A CA 1
ATOM 901 C C . PHE A 1 117 ? -2.438 1.091 6.154 1.00 88.19 117 PHE A C 1
ATOM 903 O O . PHE A 1 117 ? -2.915 0.175 5.479 1.00 88.19 117 PHE A O 1
ATOM 910 N N . CYS A 1 118 ? -1.464 1.880 5.720 1.00 89.19 118 CYS A N 1
ATOM 911 C CA . CYS A 1 118 ? -0.839 1.763 4.412 1.00 89.19 118 CYS A CA 1
ATOM 912 C C . CYS A 1 118 ? 0.628 1.367 4.589 1.00 89.19 118 CYS A C 1
ATOM 914 O O . CYS A 1 118 ? 1.377 2.078 5.262 1.00 89.19 118 CYS A O 1
ATOM 916 N N . ILE A 1 119 ? 1.022 0.246 3.989 1.00 88.12 119 ILE A N 1
ATOM 917 C CA . ILE A 1 119 ? 2.382 -0.312 4.033 1.00 88.12 119 ILE A CA 1
ATOM 918 C C . ILE A 1 119 ? 2.939 -0.406 2.614 1.00 88.12 119 ILE A C 1
ATOM 920 O O . ILE A 1 119 ? 2.168 -0.843 1.726 1.00 88.12 119 ILE A O 1
#

Radius of gyration: 19.27 Å; chains: 1; bounding box: 32×71×36 Å

Sequence (119 aa):
RYEGGHWGVPGARGEGERGAMGGCLGREKADEKVSELGLPTERFMAVKKLGSGAEGELYLMRDKTRDVGDRLVALKMMKRGSLVDEARVLREIMLQSTLNHIHVVKLYQVLLTDSHFCI

InterPro domains:
  IPR000719 Protein kinase domain [PF00069] (46-119)
  IPR000719 Protein kinase domain [PS50011] (44-119)
  IPR011009 Protein kinase-like domain superfamily [SSF56112] (34-119)

pLDDT: mean 76.78, std 19.37, range [32.34, 94.75]